Protein AF-A0A2I0D8H6-F1 (afdb_monomer)

Radius of gyration: 14.5 Å; Cα contacts (8 Å, |Δi|>4): 270; chains: 1; bounding box: 43×32×40 Å

pLDDT: mean 81.95, std 14.21, range [30.45, 95.19]

Solvent-accessible surface area (backbone atoms only — not comparable to full-atom values): 8344 Å² total; per-residue (Å²): 135,83,76,83,75,54,66,63,69,71,66,57,50,93,88,56,91,60,42,32,25,45,38,56,54,77,88,46,62,92,36,72,68,46,52,53,50,52,51,44,51,33,63,77,62,71,40,63,69,46,35,54,75,80,72,43,52,76,79,41,86,78,68,57,60,33,60,56,40,37,68,30,54,31,36,40,33,48,34,40,98,64,88,31,24,16,29,47,67,39,42,50,22,45,64,55,21,67,86,69,79,49,51,45,31,39,37,41,75,59,86,56,34,40,38,38,20,42,53,77,47,75,49,73,47,92,69,81,41,74,68,46,30,22,35,42,47,61,46,84,70,50,76,44,78,67,127

Mean predicted aligned error: 6.92 Å

Nearest PDB structures (foldseek):
  8rps-assembly1_C-2  TM=6.723E-01  e=6.544E-02  Homo sapiens
  7xoz-assembly1_A  TM=6.692E-01  e=2.206E-01  Arabidopsis thaliana
  3l9w-assembly1_A  TM=5.422E-01  e=5.399E-01  Escherichia coli K-12
  1ght-assembly1_A  TM=3.986E-01  e=3.236E+00  Escherichia coli

Secondary structure (DSSP, 8-state):
------HHHHH--TTS---EEEE--TTTTTSHHHHHHHHHHHHHH---EE-IIIIITT-SSS--HHHHHHHSSEEEEEPBTTTTEE-HHHHHHHHHHHTTT-EEEEEEEETTEEEEEEEEEEEEEEEEETTEEEEEEEEEEEEEE--

Structure (mmCIF, N/CA/C/O backbone):
data_AF-A0A2I0D8H6-F1
#
_entry.id   AF-A0A2I0D8H6-F1
#
loop_
_atom_site.group_PDB
_atom_site.id
_atom_site.type_symbol
_atom_site.label_atom_id
_atom_site.label_alt_id
_atom_site.label_comp_id
_atom_site.label_asym_id
_atom_site.label_entity_id
_atom_site.label_seq_id
_atom_site.pdbx_PDB_ins_code
_atom_site.Cartn_x
_atom_site.Cartn_y
_atom_site.Cartn_z
_atom_site.occupancy
_atom_site.B_iso_or_equiv
_atom_site.auth_seq_id
_atom_site.auth_comp_id
_atom_site.auth_asym_id
_atom_site.auth_atom_id
_atom_site.pdbx_PDB_model_num
ATOM 1 N N . MET A 1 1 ? -21.824 -17.482 -7.234 1.00 31.98 1 MET A N 1
ATOM 2 C CA . MET A 1 1 ? -22.082 -17.067 -5.840 1.00 31.98 1 MET A CA 1
ATOM 3 C C . MET A 1 1 ? -20.864 -16.279 -5.386 1.00 31.98 1 MET A C 1
ATOM 5 O O . MET A 1 1 ? -19.858 -16.895 -5.074 1.00 31.98 1 MET A O 1
ATOM 9 N N . CYS A 1 2 ? -20.899 -14.948 -5.467 1.00 30.45 2 CYS A N 1
ATOM 10 C CA . CYS A 1 2 ? -19.808 -14.113 -4.962 1.00 30.45 2 CYS A CA 1
ATOM 11 C C . CYS A 1 2 ? -20.023 -13.928 -3.463 1.00 30.45 2 CYS A C 1
ATOM 13 O O . CYS A 1 2 ? -21.011 -13.328 -3.045 1.00 30.45 2 CYS A O 1
ATOM 15 N N . THR A 1 3 ? -19.144 -14.508 -2.656 1.00 37.03 3 THR A N 1
ATOM 16 C CA . THR A 1 3 ? -19.075 -14.231 -1.225 1.00 37.03 3 THR A CA 1
ATOM 17 C C . THR A 1 3 ? -18.802 -12.744 -1.044 1.00 37.03 3 THR A C 1
ATOM 19 O O . THR A 1 3 ? -17.759 -12.260 -1.479 1.00 37.03 3 THR A O 1
ATOM 22 N N . ASN A 1 4 ? -19.740 -12.032 -0.415 1.00 38.03 4 ASN A N 1
ATOM 23 C CA . ASN A 1 4 ? -19.493 -10.725 0.184 1.00 38.03 4 ASN A CA 1
ATOM 24 C C . ASN A 1 4 ? -18.368 -10.897 1.208 1.00 38.03 4 ASN A C 1
ATOM 26 O O . ASN A 1 4 ? -18.601 -11.293 2.350 1.00 38.03 4 ASN A O 1
ATOM 30 N N . LEU A 1 5 ? -17.136 -10.685 0.760 1.00 50.62 5 LEU A N 1
ATOM 31 C CA . LEU A 1 5 ? -15.954 -10.678 1.600 1.00 50.62 5 LEU A CA 1
A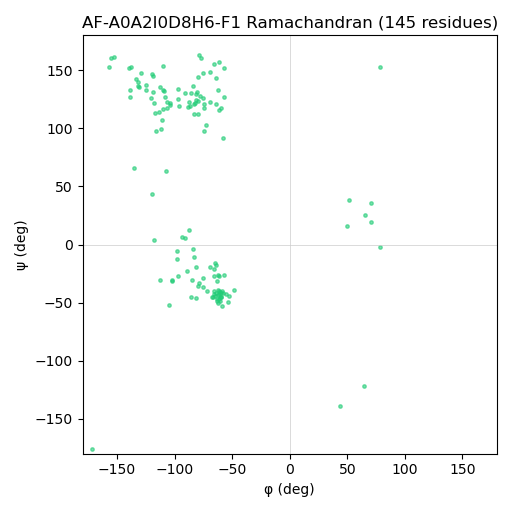TOM 32 C C . LEU A 1 5 ? -15.979 -9.373 2.384 1.00 50.62 5 LEU A C 1
ATOM 34 O O . LEU A 1 5 ? -15.650 -8.311 1.865 1.00 50.62 5 LEU A O 1
ATOM 38 N N . ASN A 1 6 ? -16.460 -9.452 3.622 1.00 64.38 6 ASN A N 1
ATOM 39 C CA . ASN A 1 6 ? -16.492 -8.308 4.511 1.00 64.38 6 ASN A CA 1
ATOM 40 C C . ASN A 1 6 ? -15.053 -8.003 4.967 1.00 64.38 6 ASN A C 1
ATOM 42 O O . ASN A 1 6 ? -14.509 -8.709 5.818 1.00 64.38 6 ASN A O 1
ATOM 46 N N . LEU A 1 7 ? -14.449 -6.971 4.373 1.00 66.62 7 LEU A N 1
ATOM 47 C CA . LEU A 1 7 ? -13.110 -6.462 4.692 1.00 66.62 7 LEU A CA 1
ATOM 48 C C . LEU A 1 7 ? -12.918 -6.259 6.204 1.00 66.62 7 LEU A C 1
ATOM 50 O O . LEU A 1 7 ? -11.886 -6.627 6.749 1.00 66.62 7 LEU A O 1
ATOM 54 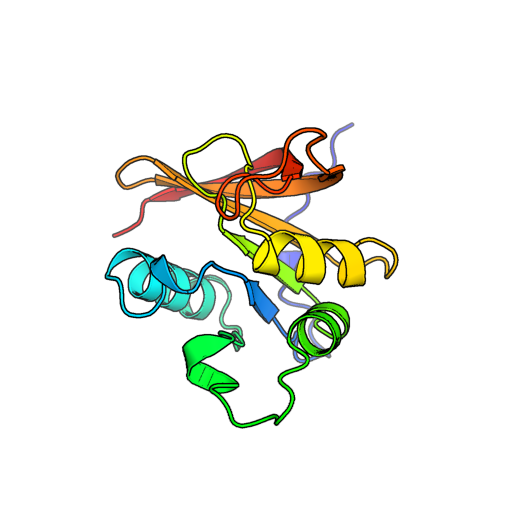N N . GLU A 1 8 ? -13.946 -5.777 6.903 1.00 63.62 8 GLU A N 1
ATOM 55 C CA . GLU A 1 8 ? -13.904 -5.571 8.353 1.00 63.62 8 GLU A CA 1
ATOM 56 C C . GLU A 1 8 ? -13.769 -6.908 9.093 1.00 63.62 8 GLU A C 1
ATOM 58 O O . GLU A 1 8 ? -12.925 -7.050 9.968 1.00 63.62 8 GLU A O 1
ATOM 63 N N . SER A 1 9 ? -14.520 -7.943 8.702 1.00 60.91 9 SER A N 1
ATOM 64 C CA . SER A 1 9 ? -14.412 -9.264 9.350 1.00 60.91 9 SER A CA 1
ATOM 65 C C . SER A 1 9 ? -13.029 -9.908 9.200 1.00 60.91 9 SER A C 1
ATOM 67 O O . SER A 1 9 ? -12.627 -10.695 10.053 1.00 60.91 9 SER A O 1
ATOM 69 N N . ARG A 1 10 ? -12.297 -9.555 8.137 1.00 64.94 10 ARG A N 1
ATOM 70 C CA . ARG A 1 10 ? -10.923 -10.007 7.890 1.00 64.94 10 ARG A CA 1
ATOM 71 C C . ARG A 1 10 ? -9.904 -9.216 8.702 1.00 64.94 10 ARG A C 1
ATOM 73 O O . ARG A 1 10 ? -8.943 -9.795 9.194 1.00 64.94 10 ARG A O 1
ATOM 80 N N . LEU A 1 11 ? -10.165 -7.922 8.893 1.00 63.38 11 LEU A N 1
ATOM 81 C CA . LEU A 1 11 ? -9.326 -7.011 9.669 1.00 63.38 11 LEU A CA 1
ATOM 82 C C . LEU A 1 11 ? -9.587 -7.058 11.194 1.00 63.38 11 LEU A C 1
ATOM 84 O O . LEU A 1 11 ? -8.794 -6.525 11.965 1.00 63.38 11 LEU A O 1
ATOM 88 N N . TYR A 1 12 ? -10.657 -7.717 11.653 1.00 57.88 12 TYR A N 1
ATOM 89 C CA . TYR A 1 12 ? -11.062 -7.773 13.069 1.00 57.88 12 TYR A CA 1
ATOM 90 C C . TYR A 1 12 ? -11.088 -9.192 13.666 1.00 57.88 12 TYR A C 1
ATOM 92 O O . TYR A 1 12 ? -12.011 -9.554 14.400 1.00 57.88 12 TYR A O 1
ATOM 100 N N . SER A 1 13 ? -10.076 -10.018 13.387 1.00 57.88 13 SER A N 1
ATOM 101 C CA . SER A 1 13 ? -9.916 -11.303 14.088 1.00 57.88 13 SER A CA 1
ATOM 102 C C . SER A 1 13 ? -9.653 -11.074 15.589 1.00 57.88 13 SER A C 1
ATOM 104 O O . SER A 1 13 ? -8.673 -10.429 15.948 1.00 57.88 13 SER A O 1
ATOM 106 N N . GLN A 1 14 ? -10.508 -11.615 16.471 1.00 55.88 14 GLN A N 1
ATOM 107 C CA . GLN A 1 14 ? -10.568 -11.254 17.904 1.00 55.88 14 GLN A CA 1
ATOM 108 C C . GLN A 1 14 ? -9.321 -11.599 18.740 1.00 55.88 14 GLN A C 1
ATOM 110 O O . GLN A 1 14 ? -9.154 -11.031 19.816 1.00 55.88 14 GLN A O 1
ATOM 115 N N . ASP A 1 15 ? -8.429 -12.459 18.242 1.00 63.66 15 ASP A N 1
ATOM 116 C CA . ASP A 1 15 ? -7.302 -12.990 19.025 1.00 63.66 15 ASP A CA 1
ATOM 117 C C . ASP A 1 15 ? -5.912 -12.618 18.480 1.00 63.66 15 ASP A C 1
ATOM 119 O O . ASP A 1 15 ? -4.896 -13.084 19.000 1.00 63.66 15 ASP A O 1
ATOM 123 N N . LYS A 1 16 ? -5.827 -11.795 17.425 1.00 67.81 16 LYS A N 1
ATOM 124 C CA . LYS A 1 16 ? -4.543 -11.440 16.802 1.00 67.81 16 LYS A CA 1
ATOM 125 C C . LYS A 1 16 ? -4.493 -9.962 16.428 1.00 67.81 16 LYS A C 1
ATOM 127 O O . LYS A 1 16 ? -5.340 -9.488 15.680 1.00 67.81 16 LYS A O 1
ATOM 132 N N . THR A 1 17 ? -3.450 -9.265 16.879 1.00 72.88 17 THR A N 1
ATOM 133 C CA . THR A 1 17 ? -3.080 -7.959 16.321 1.00 72.88 17 THR A CA 1
ATOM 134 C C . THR A 1 17 ? -2.732 -8.140 14.850 1.00 72.88 17 THR A C 1
ATOM 136 O O . THR A 1 17 ? -1.773 -8.842 14.527 1.00 72.88 17 THR A O 1
ATOM 139 N N . ILE A 1 18 ? -3.520 -7.534 13.968 1.00 81.31 18 ILE A N 1
ATOM 140 C CA . ILE A 1 18 ? -3.276 -7.566 12.529 1.00 81.31 18 ILE A CA 1
ATOM 141 C C . ILE A 1 18 ? -2.268 -6.482 12.189 1.00 81.31 18 ILE A C 1
ATOM 143 O O . ILE A 1 18 ? -2.506 -5.302 12.445 1.00 81.31 18 ILE A O 1
ATOM 147 N N . VAL A 1 19 ? -1.141 -6.895 11.614 1.00 86.81 19 VAL A N 1
ATOM 148 C CA . VAL A 1 19 ? -0.119 -5.965 11.134 1.00 86.81 19 VAL A CA 1
ATOM 149 C C . VAL A 1 19 ? -0.450 -5.578 9.705 1.00 86.81 19 VAL A C 1
ATOM 151 O O . VAL A 1 19 ? -0.474 -6.432 8.814 1.00 86.81 19 VAL A O 1
ATOM 154 N N . VAL A 1 20 ? -0.686 -4.289 9.484 1.00 91.50 20 VAL A N 1
ATOM 155 C CA . VAL A 1 20 ? -0.992 -3.751 8.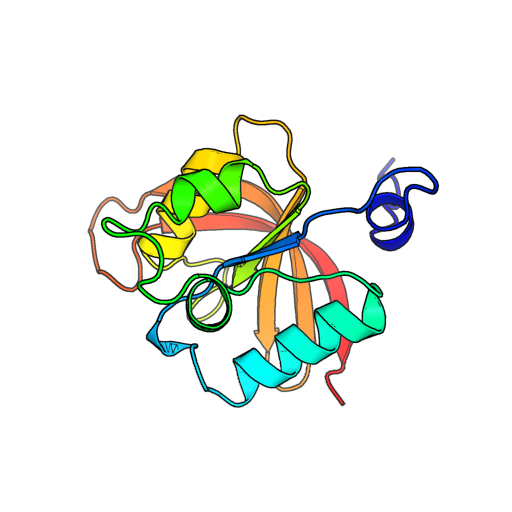162 1.00 91.50 20 VAL A CA 1
ATOM 156 C C . VAL A 1 20 ? 0.177 -2.930 7.654 1.00 91.50 20 VAL A C 1
ATOM 158 O O . VAL A 1 20 ? 0.706 -2.078 8.363 1.00 91.50 20 VAL A O 1
ATOM 161 N N . TYR A 1 21 ? 0.569 -3.179 6.412 1.00 93.50 21 TYR A N 1
ATOM 162 C CA . TYR A 1 21 ? 1.599 -2.423 5.718 1.00 93.50 21 TYR A CA 1
ATOM 163 C C . TYR A 1 21 ? 0.967 -1.586 4.612 1.00 93.50 21 TYR A C 1
ATOM 165 O O . TYR A 1 21 ? 0.159 -2.097 3.833 1.00 93.50 21 TYR A O 1
ATOM 173 N N . PHE A 1 22 ? 1.334 -0.310 4.537 1.00 94.44 22 PHE A N 1
ATOM 174 C CA . PHE A 1 22 ? 0.887 0.594 3.486 1.00 94.44 22 PHE A CA 1
ATOM 175 C C . PHE A 1 22 ? 2.058 0.963 2.577 1.00 94.44 22 PHE A C 1
ATOM 177 O O . PHE A 1 22 ? 2.872 1.823 2.896 1.00 94.44 22 PHE A O 1
ATOM 184 N N . SER A 1 23 ? 2.133 0.288 1.438 1.00 93.81 23 SER A N 1
ATOM 185 C CA . SER A 1 23 ? 3.121 0.521 0.395 1.00 93.81 23 SER A CA 1
ATOM 186 C C . SER A 1 23 ? 2.715 1.694 -0.490 1.00 93.81 23 SER A C 1
ATOM 188 O O . SER A 1 23 ? 1.600 1.736 -1.010 1.00 93.81 23 SER A O 1
ATOM 190 N N . HIS A 1 24 ? 3.633 2.632 -0.700 1.00 91.94 24 HIS A N 1
ATOM 191 C CA . HIS A 1 24 ? 3.465 3.748 -1.626 1.00 91.94 24 HIS A CA 1
ATOM 192 C C . HIS A 1 24 ? 4.826 4.268 -2.092 1.00 91.94 24 HIS A C 1
ATOM 194 O O . HIS A 1 24 ? 5.855 4.058 -1.441 1.00 91.94 24 HIS A O 1
ATOM 200 N N . SER A 1 25 ? 4.848 4.986 -3.215 1.00 87.25 25 SER A N 1
ATOM 201 C CA . SER A 1 25 ? 6.079 5.600 -3.702 1.00 87.25 25 SER A CA 1
ATOM 202 C C . SER A 1 25 ? 6.596 6.689 -2.754 1.00 87.25 25 SER A C 1
ATOM 204 O O . SER A 1 25 ? 5.850 7.335 -2.009 1.00 87.25 25 SER A O 1
ATOM 206 N N . LYS A 1 26 ? 7.908 6.946 -2.818 1.00 84.00 26 LYS A N 1
ATOM 207 C CA . LYS A 1 26 ? 8.550 8.041 -2.073 1.00 84.00 26 LYS A CA 1
ATOM 208 C C . LYS A 1 26 ? 8.015 9.420 -2.478 1.00 84.00 26 LYS A C 1
ATOM 210 O O . LYS A 1 26 ? 8.039 10.333 -1.665 1.00 84.00 26 LYS A O 1
ATOM 215 N N . SER A 1 27 ? 7.519 9.577 -3.704 1.00 82.88 27 SER A N 1
ATOM 216 C CA . SER A 1 27 ? 6.842 10.801 -4.154 1.00 82.88 27 SER A CA 1
ATOM 217 C C . SER A 1 27 ? 5.528 11.064 -3.421 1.00 82.88 27 SER A C 1
ATOM 219 O O . SER A 1 27 ? 5.146 12.221 -3.275 1.00 82.88 27 SER A O 1
ATOM 221 N N . THR A 1 28 ? 4.865 10.016 -2.933 1.00 83.69 28 THR A N 1
ATOM 222 C CA . THR A 1 28 ? 3.626 10.124 -2.152 1.00 83.69 28 THR A CA 1
ATOM 223 C C . THR A 1 28 ? 3.904 10.456 -0.682 1.00 83.69 28 THR A C 1
ATOM 225 O O . THR A 1 28 ? 3.035 11.003 -0.008 1.00 83.69 28 THR A O 1
ATOM 228 N N . TYR A 1 29 ? 5.121 10.220 -0.183 1.00 86.12 29 TYR A N 1
ATOM 229 C CA . TYR A 1 29 ? 5.494 10.521 1.202 1.00 86.12 29 TYR A CA 1
ATOM 230 C C . TYR A 1 29 ? 5.404 12.019 1.538 1.00 86.12 29 TYR A C 1
ATOM 232 O O . TYR A 1 29 ? 5.908 12.878 0.813 1.00 86.12 29 TYR A O 1
ATOM 240 N N . GLY A 1 30 ? 4.788 12.333 2.676 1.00 84.44 30 GLY A N 1
ATOM 241 C CA . GLY A 1 30 ? 4.584 13.679 3.203 1.00 84.44 30 GLY A CA 1
ATOM 242 C C . GLY A 1 30 ? 3.436 14.452 2.548 1.00 84.44 30 GLY A C 1
ATOM 243 O O . GLY A 1 30 ? 3.158 15.582 2.966 1.00 84.44 30 GLY A O 1
ATOM 244 N N . THR A 1 31 ? 2.769 13.875 1.545 1.00 89.06 31 THR A N 1
ATOM 245 C CA . THR A 1 31 ? 1.674 14.529 0.815 1.00 89.06 31 THR A CA 1
ATOM 246 C C . THR A 1 31 ? 0.371 14.533 1.618 1.00 89.06 31 THR A C 1
ATOM 248 O O . THR A 1 31 ? 0.189 13.759 2.558 1.00 89.06 31 THR A O 1
ATOM 251 N N . GLU A 1 32 ? -0.566 15.415 1.258 1.00 87.12 32 GLU A N 1
ATOM 252 C CA . GLU A 1 32 ? -1.901 15.431 1.877 1.00 87.12 32 GLU A CA 1
ATOM 253 C C . GLU A 1 32 ? -2.647 14.115 1.637 1.00 87.12 32 GLU A C 1
ATOM 255 O O . GLU A 1 32 ? -3.247 13.58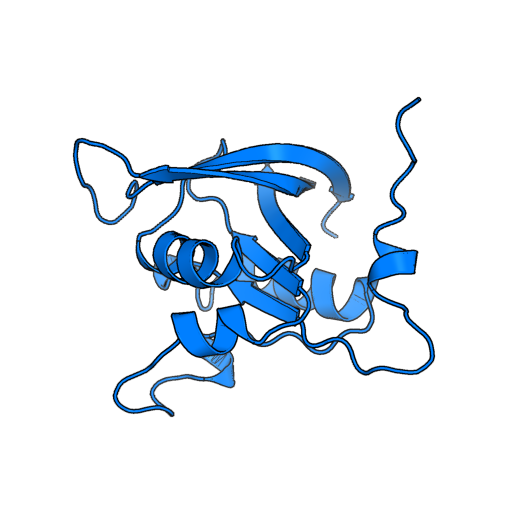4 2.564 1.00 87.12 32 GLU A O 1
ATOM 260 N N . ASN A 1 33 ? -2.527 13.545 0.436 1.00 85.12 33 ASN A N 1
ATOM 261 C CA . ASN A 1 33 ? -3.150 12.272 0.079 1.00 85.12 33 ASN A CA 1
ATOM 262 C C . ASN A 1 33 ? -2.652 11.103 0.937 1.00 85.12 33 ASN A C 1
ATOM 264 O O . ASN A 1 33 ? -3.458 10.287 1.380 1.00 85.12 33 ASN A O 1
ATOM 268 N N . GLU A 1 34 ? -1.344 11.025 1.199 1.00 89.25 34 GLU A N 1
ATOM 269 C CA . GLU A 1 34 ? -0.782 10.001 2.085 1.00 89.25 34 GLU A CA 1
ATOM 270 C C . GLU A 1 34 ? -1.367 10.109 3.492 1.00 89.25 34 GLU A C 1
ATOM 272 O O . GLU A 1 34 ? -1.830 9.111 4.039 1.00 89.25 34 GLU A O 1
ATOM 277 N N . LYS A 1 35 ? -1.391 11.320 4.062 1.00 89.06 35 LYS A N 1
ATOM 278 C CA . LYS A 1 35 ? -1.954 11.558 5.399 1.00 89.06 35 LYS A CA 1
ATOM 279 C C . LYS A 1 35 ? -3.421 11.162 5.454 1.00 89.06 35 LYS A C 1
ATOM 281 O O . LYS A 1 35 ? -3.822 10.458 6.371 1.00 89.06 35 LYS A O 1
ATOM 286 N N . LEU A 1 36 ? -4.194 11.557 4.445 1.00 89.38 36 LEU A N 1
ATOM 287 C CA . LEU A 1 36 ? -5.621 11.272 4.365 1.00 89.38 36 LEU A CA 1
ATOM 288 C C . LEU A 1 36 ? -5.889 9.760 4.296 1.00 89.38 36 LEU A C 1
ATOM 290 O O . LEU A 1 36 ? -6.744 9.254 5.019 1.00 89.38 36 LEU A O 1
ATOM 294 N N . ILE A 1 37 ? -5.117 9.015 3.498 1.00 89.31 37 ILE A N 1
ATOM 295 C CA . ILE A 1 37 ? -5.219 7.551 3.464 1.00 89.31 37 ILE A CA 1
ATOM 296 C C . ILE A 1 37 ? -4.753 6.919 4.769 1.00 89.31 37 ILE A C 1
ATOM 298 O O . ILE A 1 37 ? -5.433 6.030 5.274 1.00 89.31 37 ILE A O 1
ATOM 302 N N . LEU A 1 38 ? -3.621 7.342 5.329 1.00 89.31 38 LEU A N 1
ATOM 303 C CA . LEU A 1 38 ? -3.123 6.793 6.589 1.00 89.31 38 LEU A CA 1
ATOM 304 C C . LEU A 1 38 ? -4.129 6.993 7.721 1.00 89.31 38 LEU A C 1
ATOM 306 O O . LEU A 1 38 ? -4.413 6.047 8.457 1.00 89.31 38 LEU A O 1
ATOM 310 N N . ASP A 1 39 ? -4.699 8.190 7.831 1.00 89.06 39 ASP A N 1
ATOM 311 C CA . ASP A 1 39 ? -5.736 8.504 8.808 1.00 89.06 39 ASP A CA 1
ATOM 312 C C . ASP A 1 39 ? -7.002 7.690 8.543 1.00 89.06 39 ASP A C 1
ATOM 314 O O . ASP A 1 39 ? -7.584 7.148 9.482 1.00 89.06 39 ASP A O 1
ATOM 318 N N . PHE A 1 40 ? -7.410 7.538 7.280 1.00 88.88 40 PHE A N 1
ATOM 319 C CA . PHE A 1 40 ? -8.531 6.676 6.913 1.00 88.88 40 PHE A CA 1
ATOM 320 C C . PHE A 1 40 ? -8.289 5.224 7.350 1.00 88.88 40 PHE A C 1
ATOM 322 O O . PHE A 1 40 ? -9.113 4.664 8.068 1.00 88.88 40 PHE A O 1
ATOM 329 N N . LEU A 1 41 ? -7.151 4.622 6.987 1.00 87.31 41 LEU A N 1
ATOM 330 C CA . LEU A 1 41 ? -6.830 3.231 7.322 1.00 87.31 41 LEU A CA 1
ATOM 331 C C . LEU A 1 41 ? -6.790 3.017 8.841 1.00 87.31 41 LEU A C 1
ATOM 333 O O . LEU A 1 41 ? -7.379 2.060 9.345 1.00 87.31 41 LEU A O 1
ATOM 337 N N . LYS A 1 42 ? -6.143 3.927 9.579 1.00 86.44 42 LYS A N 1
ATOM 338 C CA . LYS A 1 42 ? -6.041 3.860 11.043 1.00 86.44 42 LYS A CA 1
ATOM 339 C C . LYS A 1 42 ? -7.399 4.023 11.724 1.00 86.44 42 LYS A C 1
ATOM 341 O O . LYS A 1 42 ? -7.689 3.289 12.664 1.00 86.44 42 LYS A O 1
ATOM 346 N N . ASN A 1 43 ? -8.239 4.949 11.265 1.00 83.19 43 ASN A N 1
ATOM 347 C CA . ASN A 1 43 ? -9.514 5.254 11.919 1.00 83.19 43 ASN A CA 1
ATOM 348 C C . ASN A 1 43 ? -10.630 4.275 11.542 1.00 83.19 43 ASN A C 1
ATOM 350 O O . ASN A 1 43 ? -11.335 3.794 12.430 1.00 83.19 43 ASN A O 1
ATOM 354 N N . GLU A 1 44 ? -10.781 3.973 10.251 1.00 80.75 44 GLU A N 1
ATOM 355 C CA . GLU A 1 44 ? -11.845 3.100 9.743 1.00 80.75 44 GLU A CA 1
ATOM 356 C C . GLU A 1 44 ? -11.639 1.669 10.233 1.00 80.75 44 GLU A C 1
ATOM 358 O O . GLU A 1 44 ? -12.568 1.041 10.736 1.00 80.75 44 GLU A O 1
ATOM 363 N N . PHE A 1 45 ? -10.402 1.171 10.152 1.00 73.00 45 PHE A N 1
ATOM 364 C CA . PHE A 1 45 ? -10.097 -0.207 10.519 1.00 73.00 45 PHE A CA 1
ATOM 365 C C . PHE A 1 45 ? -9.543 -0.348 11.941 1.00 73.00 45 PHE A C 1
ATOM 367 O O . PHE A 1 45 ? -9.443 -1.465 12.434 1.00 73.00 45 PHE A O 1
ATOM 374 N N . LYS A 1 46 ? -9.277 0.746 12.670 1.00 71.69 46 LYS A N 1
ATOM 375 C CA . LYS A 1 46 ? -8.727 0.720 14.048 1.00 71.69 46 LYS A CA 1
ATOM 376 C C . LYS A 1 46 ? -7.467 -0.148 14.168 1.00 71.69 46 LYS A C 1
ATOM 378 O O . LYS A 1 46 ? -7.283 -0.860 15.153 1.00 71.69 46 LYS A O 1
ATOM 383 N N . ILE A 1 47 ? -6.632 -0.095 13.138 1.00 76.19 47 ILE A N 1
ATOM 384 C CA . ILE A 1 47 ? -5.409 -0.885 12.978 1.00 76.19 47 ILE A CA 1
ATOM 385 C C . ILE A 1 47 ? -4.179 0.005 13.115 1.00 76.19 47 ILE A C 1
ATOM 387 O O . ILE A 1 47 ? -4.206 1.197 12.799 1.00 76.19 47 ILE A O 1
ATOM 391 N N . GLU A 1 48 ? -3.076 -0.602 13.536 1.00 81.44 48 GLU A N 1
ATOM 392 C CA . GLU A 1 48 ? -1.761 -0.000 13.372 1.00 81.44 48 GLU A CA 1
ATOM 393 C C . GLU A 1 48 ? -1.284 -0.244 11.936 1.00 81.44 48 GLU A C 1
ATOM 395 O O . GLU A 1 48 ? -1.372 -1.358 11.415 1.00 81.44 48 GLU A O 1
ATOM 400 N N . VAL A 1 49 ? -0.818 0.820 11.284 1.00 86.44 49 VAL A N 1
ATOM 401 C CA . VAL A 1 49 ? -0.364 0.786 9.893 1.00 86.44 49 VAL A CA 1
ATOM 402 C C . VAL A 1 49 ? 1.104 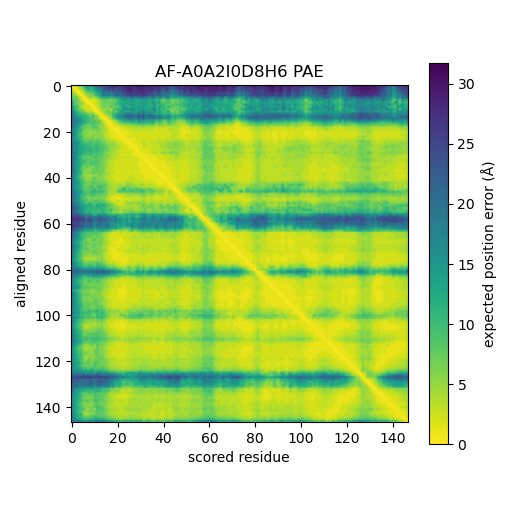1.162 9.868 1.00 86.44 49 VAL A C 1
ATOM 404 O O . VAL A 1 49 ? 1.446 2.262 10.298 1.00 86.44 49 VAL A O 1
ATOM 407 N N . ILE A 1 50 ? 1.932 0.265 9.338 1.00 87.38 50 ILE A N 1
ATOM 408 C CA . ILE A 1 50 ? 3.336 0.519 9.027 1.00 87.38 50 ILE A CA 1
ATOM 409 C C . ILE A 1 50 ? 3.389 1.273 7.695 1.00 87.38 50 ILE A C 1
ATOM 411 O O . ILE A 1 50 ? 3.073 0.716 6.642 1.00 87.38 50 ILE A O 1
ATOM 415 N N . CYS A 1 51 ? 3.804 2.533 7.745 1.00 85.56 51 CYS A N 1
ATOM 416 C CA . CYS A 1 51 ? 4.189 3.346 6.601 1.00 85.56 51 CYS A CA 1
ATOM 417 C C . CYS A 1 51 ? 5.721 3.287 6.437 1.00 85.56 51 CYS A C 1
ATOM 419 O O . CYS A 1 51 ? 6.445 3.723 7.337 1.00 85.56 51 CYS A O 1
ATOM 421 N N . PRO A 1 52 ? 6.254 2.788 5.306 1.00 80.12 52 PRO A N 1
ATOM 422 C CA . PRO A 1 52 ? 7.688 2.585 5.122 1.00 80.12 52 PRO A CA 1
ATOM 423 C C . PRO A 1 52 ? 8.519 3.837 5.399 1.00 80.12 52 PRO A C 1
ATOM 425 O O . PRO A 1 52 ? 9.484 3.795 6.158 1.00 80.12 52 PRO A O 1
ATOM 428 N N . ASN A 1 53 ? 8.136 4.970 4.813 1.00 78.06 53 ASN A N 1
ATOM 429 C CA . ASN A 1 53 ? 8.929 6.192 4.912 1.00 78.06 53 ASN A CA 1
ATOM 430 C C . ASN A 1 53 ? 8.807 6.868 6.291 1.00 78.06 53 ASN A C 1
ATOM 432 O O . ASN A 1 53 ? 9.757 7.517 6.723 1.00 78.06 53 ASN A O 1
ATOM 436 N N . ASN A 1 54 ? 7.675 6.695 6.983 1.00 76.69 54 ASN A N 1
ATOM 437 C CA . ASN A 1 54 ? 7.432 7.286 8.301 1.00 76.69 54 ASN A CA 1
ATOM 438 C C . ASN A 1 54 ? 7.987 6.430 9.451 1.00 76.69 54 ASN A C 1
ATOM 440 O O . ASN A 1 54 ? 8.625 6.955 10.360 1.00 76.69 54 ASN A O 1
ATOM 444 N N . ASP A 1 55 ? 7.746 5.119 9.409 1.00 75.50 55 ASP A N 1
ATOM 445 C CA . ASP A 1 55 ? 7.963 4.218 10.548 1.00 75.50 55 ASP A CA 1
ATOM 446 C C . ASP A 1 55 ? 9.252 3.405 10.419 1.00 75.50 55 ASP A C 1
ATOM 448 O O . ASP A 1 55 ? 9.882 3.071 11.421 1.00 75.50 55 ASP A O 1
ATOM 452 N N . LEU A 1 56 ? 9.668 3.095 9.187 1.00 76.38 56 LEU A N 1
ATOM 453 C CA . LEU A 1 56 ? 10.926 2.394 8.937 1.00 76.38 56 LEU A CA 1
ATOM 454 C C . LEU A 1 56 ? 12.053 3.367 8.590 1.00 76.38 56 LEU A C 1
ATOM 456 O O . LEU A 1 56 ? 13.203 3.045 8.862 1.00 76.38 56 LEU A O 1
ATOM 460 N N . GLY A 1 57 ? 11.757 4.545 8.026 1.00 66.56 57 GLY A N 1
ATOM 461 C CA . GLY A 1 57 ? 12.760 5.547 7.641 1.00 66.56 57 GLY A CA 1
ATOM 462 C C . GLY A 1 57 ? 13.977 4.930 6.928 1.00 66.56 57 GLY A C 1
ATOM 463 O O . GLY A 1 57 ? 13.840 3.980 6.154 1.00 66.56 57 GLY A O 1
ATOM 464 N N . ASP A 1 58 ? 15.176 5.422 7.262 1.00 56.12 58 ASP A N 1
ATOM 465 C CA . ASP A 1 58 ? 16.463 4.748 6.996 1.00 56.12 58 ASP A CA 1
ATOM 466 C C . ASP A 1 58 ? 16.867 3.775 8.142 1.00 56.12 58 ASP A C 1
ATOM 468 O O . ASP A 1 58 ? 18.017 3.342 8.218 1.00 56.12 58 ASP A O 1
ATOM 472 N N . LEU A 1 59 ? 15.964 3.448 9.086 1.00 47.16 59 LEU A N 1
ATOM 473 C CA . LEU A 1 59 ? 16.270 2.715 10.336 1.00 47.16 59 LEU A CA 1
ATOM 474 C C . LEU A 1 59 ? 16.760 1.282 10.110 1.00 47.16 59 LEU A C 1
ATOM 476 O O . LEU A 1 59 ? 17.378 0.696 10.998 1.00 47.16 59 LEU A O 1
ATOM 480 N N . MET A 1 60 ? 16.524 0.719 8.929 1.00 53.28 60 MET A N 1
ATOM 481 C CA . MET A 1 60 ? 17.232 -0.468 8.475 1.00 53.28 60 MET A CA 1
ATOM 482 C C . MET A 1 60 ? 18.215 -0.041 7.400 1.00 53.28 60 MET A C 1
ATOM 484 O O . MET A 1 60 ? 17.799 0.445 6.356 1.00 53.28 60 MET A O 1
ATOM 488 N N . TYR A 1 61 ? 19.512 -0.232 7.641 1.00 52.03 61 TYR A N 1
ATOM 489 C CA . TYR A 1 61 ? 20.519 -0.112 6.594 1.00 52.03 61 TYR A CA 1
ATOM 490 C C . TYR A 1 61 ? 21.152 -1.487 6.328 1.00 52.03 61 TYR A C 1
ATOM 492 O O . TYR A 1 61 ? 21.837 -2.013 7.210 1.00 52.03 61 TYR A O 1
ATOM 500 N N . PRO A 1 62 ? 20.948 -2.074 5.134 1.00 58.97 62 PRO A N 1
ATOM 501 C CA . PRO A 1 62 ? 20.105 -1.572 4.045 1.00 58.97 62 PRO A CA 1
ATOM 502 C C . PRO A 1 62 ? 18.602 -1.769 4.335 1.00 58.97 62 PRO A C 1
ATOM 504 O O . PRO A 1 62 ? 18.231 -2.765 4.966 1.00 58.97 62 PRO A O 1
ATOM 507 N N . PRO A 1 63 ? 17.723 -0.864 3.869 1.00 65.62 63 PRO A N 1
ATOM 508 C CA . PRO A 1 63 ? 16.297 -0.999 4.114 1.00 65.62 63 PRO A CA 1
ATOM 509 C C . PRO A 1 63 ? 15.751 -2.178 3.316 1.00 65.62 63 PRO A C 1
ATOM 511 O O . PRO A 1 63 ? 15.885 -2.234 2.094 1.00 65.62 63 PRO A O 1
ATOM 514 N N . ASN A 1 64 ? 15.144 -3.137 4.014 1.00 82.69 64 ASN A N 1
ATOM 515 C CA . ASN A 1 64 ? 14.521 -4.305 3.398 1.00 82.69 64 ASN A CA 1
ATOM 516 C C . ASN A 1 64 ? 12.993 -4.202 3.478 1.00 82.69 64 ASN A C 1
ATOM 518 O O . ASN A 1 64 ? 12.333 -4.989 4.158 1.00 82.69 64 ASN A O 1
ATOM 522 N N . TYR A 1 65 ? 12.444 -3.184 2.813 1.00 88.25 65 TYR A N 1
ATOM 523 C CA . TYR A 1 65 ? 11.008 -2.897 2.813 1.00 88.25 65 TYR A CA 1
ATOM 524 C C . TYR A 1 65 ? 10.183 -4.085 2.307 1.00 88.25 65 TYR A C 1
ATOM 526 O O . TYR A 1 65 ? 9.212 -4.463 2.956 1.00 88.25 65 TYR A O 1
ATOM 534 N N . ALA A 1 66 ? 10.641 -4.757 1.243 1.00 90.00 66 ALA A N 1
ATOM 535 C CA . ALA A 1 66 ? 9.993 -5.950 0.700 1.00 90.00 66 ALA A CA 1
ATOM 536 C C . ALA A 1 66 ? 9.888 -7.090 1.723 1.00 90.00 66 ALA A C 1
ATOM 538 O O . ALA A 1 66 ? 8.849 -7.742 1.816 1.00 90.00 66 ALA A O 1
ATOM 539 N N . HIS A 1 67 ? 10.924 -7.310 2.542 1.00 89.81 67 HIS A N 1
ATOM 540 C CA . HIS A 1 67 ? 10.840 -8.295 3.616 1.00 89.81 67 HIS A CA 1
ATOM 541 C C . HIS A 1 67 ? 9.778 -7.912 4.649 1.00 89.81 67 HIS A C 1
ATOM 543 O O . HIS A 1 67 ? 8.924 -8.741 4.949 1.00 89.81 67 HIS A O 1
ATOM 549 N N . VAL A 1 68 ? 9.772 -6.669 5.141 1.00 89.62 68 VAL A N 1
ATOM 550 C CA . VAL A 1 68 ? 8.782 -6.226 6.141 1.00 89.62 68 VAL A CA 1
ATOM 551 C C . VAL A 1 68 ? 7.360 -6.311 5.591 1.00 89.62 68 VAL A C 1
ATOM 553 O O . VAL A 1 68 ? 6.492 -6.883 6.248 1.00 89.62 68 VAL A O 1
ATOM 556 N N . ALA A 1 69 ? 7.136 -5.818 4.370 1.00 91.50 69 ALA A N 1
ATOM 557 C CA . ALA A 1 69 ? 5.851 -5.914 3.684 1.00 91.50 69 ALA A CA 1
ATOM 558 C C . ALA A 1 69 ? 5.377 -7.373 3.593 1.00 91.50 69 ALA A C 1
ATOM 560 O O . ALA A 1 69 ? 4.230 -7.678 3.905 1.00 91.50 69 ALA A O 1
ATOM 561 N N . SER A 1 70 ? 6.289 -8.294 3.271 1.00 91.56 70 SER A N 1
ATOM 562 C CA . SER A 1 70 ? 5.972 -9.718 3.139 1.00 91.56 70 SER A CA 1
ATOM 563 C C . SER A 1 70 ? 5.628 -10.426 4.456 1.00 91.56 70 SER A C 1
ATOM 565 O O . SER A 1 70 ? 5.032 -11.507 4.432 1.00 91.56 70 SER A O 1
ATOM 567 N N . GLU A 1 71 ? 6.009 -9.860 5.602 1.00 90.12 71 GLU A N 1
ATOM 568 C CA . GLU A 1 71 ? 5.675 -10.405 6.922 1.00 90.12 71 GLU A CA 1
ATOM 569 C C . GLU A 1 71 ? 4.345 -9.863 7.461 1.00 90.12 71 GLU A C 1
ATOM 571 O O . GLU A 1 71 ? 3.690 -10.556 8.245 1.00 90.12 71 GLU A O 1
ATOM 576 N N . ALA A 1 72 ? 3.893 -8.696 6.987 1.00 90.00 72 ALA A N 1
ATOM 577 C CA . ALA A 1 72 ? 2.599 -8.123 7.349 1.00 90.00 72 ALA A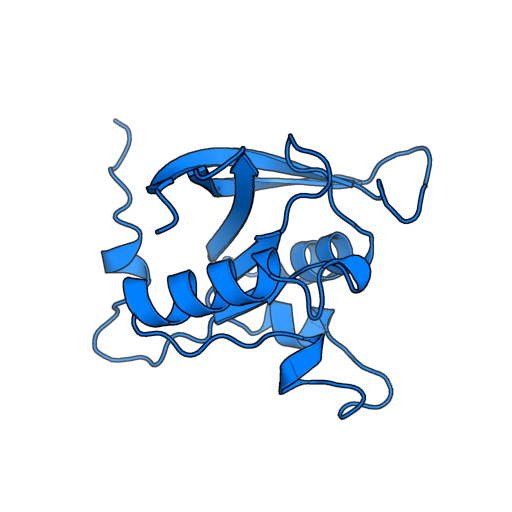 CA 1
ATOM 578 C C . ALA A 1 72 ? 1.437 -9.080 7.031 1.00 90.00 72 ALA A C 1
ATOM 580 O O . ALA A 1 72 ? 1.522 -9.940 6.150 1.00 90.00 72 ALA A O 1
ATOM 581 N N . ASP A 1 73 ? 0.346 -8.976 7.783 1.00 88.62 73 ASP A N 1
ATOM 582 C CA . ASP A 1 73 ? -0.862 -9.776 7.557 1.00 88.62 73 ASP A CA 1
ATOM 583 C C . ASP A 1 73 ? -1.649 -9.256 6.350 1.00 88.62 73 ASP A C 1
ATOM 585 O O . ASP A 1 73 ? -2.187 -10.045 5.567 1.00 88.62 73 ASP A O 1
ATOM 589 N N . VAL A 1 74 ? -1.663 -7.929 6.192 1.00 91.69 74 VAL A N 1
ATOM 590 C CA . VAL A 1 74 ? -2.332 -7.221 5.102 1.00 91.69 74 VAL A CA 1
ATOM 591 C C . VAL A 1 74 ? -1.382 -6.211 4.477 1.00 91.69 74 VAL A C 1
ATOM 593 O O . VAL A 1 74 ? -0.720 -5.451 5.184 1.00 91.69 74 VAL A O 1
ATOM 596 N N . LEU A 1 75 ? -1.361 -6.178 3.148 1.00 94.69 75 LEU A N 1
ATOM 597 C CA . LEU A 1 75 ? -0.621 -5.201 2.364 1.00 94.69 75 LEU A CA 1
ATOM 598 C C . LEU A 1 75 ? -1.602 -4.359 1.545 1.00 94.69 75 LEU A C 1
ATOM 600 O O . LEU A 1 75 ? -2.246 -4.859 0.620 1.00 94.69 75 LEU A O 1
ATOM 604 N N . PHE A 1 76 ? -1.691 -3.074 1.875 1.00 95.12 76 PHE A N 1
ATOM 605 C CA . PHE A 1 76 ? -2.283 -2.066 1.004 1.00 95.12 76 PHE A CA 1
ATOM 606 C C . PHE A 1 76 ? -1.188 -1.464 0.133 1.00 95.12 76 PHE A C 1
ATOM 608 O O . PHE A 1 76 ? -0.159 -1.040 0.651 1.00 95.12 76 PHE A O 1
ATOM 615 N N . VAL A 1 77 ? -1.409 -1.402 -1.173 1.00 94.56 77 VAL A N 1
ATOM 616 C CA . VAL A 1 77 ? -0.477 -0.815 -2.137 1.00 94.56 77 VAL A CA 1
ATOM 617 C C . VAL A 1 77 ? -1.150 0.352 -2.838 1.00 94.56 77 VAL A C 1
ATOM 619 O O . VAL A 1 77 ? -2.274 0.225 -3.316 1.00 94.56 77 VAL A O 1
ATOM 622 N N . TRP A 1 78 ? -0.469 1.489 -2.900 1.00 92.81 78 TRP A N 1
ATOM 623 C CA . TRP A 1 78 ? -0.919 2.658 -3.641 1.00 92.81 78 TRP A CA 1
ATOM 624 C C . TRP A 1 78 ? -0.728 2.460 -5.150 1.00 92.81 78 TRP A C 1
ATOM 626 O O . TRP A 1 78 ? 0.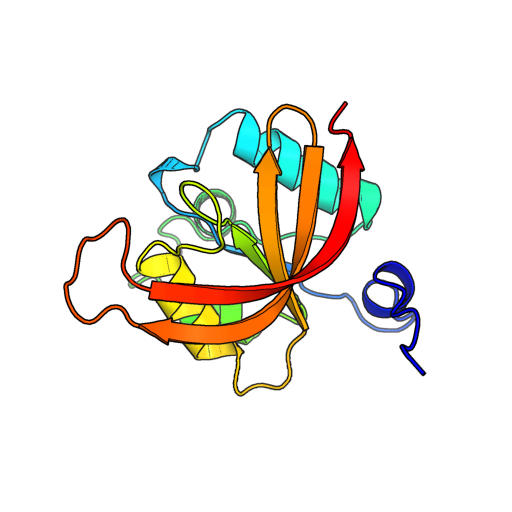379 2.166 -5.603 1.00 92.81 78 TRP A O 1
ATOM 636 N N . GLY A 1 79 ? -1.802 2.642 -5.920 1.00 88.56 79 GLY A N 1
ATOM 637 C CA . GLY A 1 79 ? -1.765 2.678 -7.380 1.00 88.56 79 GLY A CA 1
ATOM 638 C C . GLY A 1 79 ? -1.334 4.048 -7.895 1.00 88.56 79 GLY A C 1
ATOM 639 O O . GLY A 1 79 ? -1.944 5.068 -7.573 1.00 88.56 79 GLY A O 1
ATOM 640 N N . GLU A 1 80 ? -0.288 4.078 -8.711 1.00 80.38 80 GLU A N 1
ATOM 641 C CA . GLU A 1 80 ? 0.173 5.287 -9.391 1.00 80.38 80 GLU A CA 1
ATOM 642 C C . GLU A 1 80 ? -0.701 5.568 -10.628 1.00 80.38 80 GLU A C 1
ATOM 644 O O . GLU A 1 80 ? -1.160 4.641 -11.284 1.00 80.38 80 GLU A O 1
ATOM 649 N N . TYR A 1 81 ? -0.963 6.847 -10.930 1.00 67.06 81 TYR A N 1
ATOM 650 C CA . TYR A 1 81 ? -1.568 7.359 -12.182 1.00 67.06 81 TYR A CA 1
ATOM 651 C C . TYR A 1 81 ? -2.870 6.705 -12.714 1.00 67.06 81 TYR A C 1
ATOM 653 O O . TYR A 1 81 ? -3.297 7.034 -13.826 1.00 67.06 81 TYR A O 1
ATOM 661 N N . ASN A 1 82 ? -3.567 5.935 -11.869 1.00 64.31 82 ASN A N 1
ATOM 662 C CA . ASN A 1 82 ? -4.790 5.157 -12.120 1.00 64.31 82 ASN A CA 1
ATOM 663 C C . ASN A 1 82 ? -4.559 3.817 -12.858 1.00 64.31 82 ASN A C 1
ATOM 665 O O . ASN A 1 82 ? -3.630 3.667 -13.644 1.00 64.31 82 ASN A O 1
ATOM 669 N N . ASP A 1 83 ? -5.461 2.856 -12.626 1.00 72.38 83 ASP A N 1
ATOM 670 C CA . ASP A 1 83 ? -5.499 1.502 -13.212 1.00 72.38 83 ASP A CA 1
ATOM 671 C C . ASP A 1 83 ? -4.407 0.534 -12.722 1.00 72.38 83 ASP A C 1
ATOM 673 O O . ASP A 1 83 ? -3.945 -0.361 -13.431 1.00 72.38 83 ASP A O 1
ATOM 677 N N . GLY A 1 84 ? -4.044 0.651 -11.445 1.00 82.50 84 GLY A N 1
ATOM 678 C CA . GLY A 1 84 ? -3.203 -0.334 -10.767 1.00 82.50 84 GLY A CA 1
ATOM 679 C C . GLY A 1 84 ? -1.750 -0.370 -11.217 1.00 82.50 84 GLY A C 1
ATOM 680 O O . GLY A 1 84 ? -1.081 -1.368 -10.952 1.00 82.50 84 GLY A O 1
ATOM 681 N N . GLN A 1 85 ? -1.251 0.690 -11.856 1.00 89.88 85 GLN A N 1
ATOM 682 C CA . GLN A 1 85 ? 0.179 0.851 -12.113 1.00 89.88 85 GLN A CA 1
ATOM 683 C C . GLN A 1 85 ? 0.944 0.976 -10.795 1.00 89.88 85 GLN A C 1
ATOM 685 O O . GLN A 1 85 ? 0.472 1.575 -9.826 1.00 89.88 85 GLN A O 1
ATOM 690 N N . LEU A 1 86 ? 2.138 0.395 -10.755 1.00 91.19 86 LEU A N 1
ATOM 691 C CA . LEU A 1 86 ? 2.962 0.311 -9.561 1.00 91.19 86 LEU A CA 1
ATOM 692 C C . LEU A 1 86 ? 4.340 0.906 -9.820 1.00 91.19 86 LEU A C 1
ATOM 694 O O . LEU A 1 86 ? 5.040 0.546 -10.774 1.00 91.19 86 LEU A O 1
ATOM 698 N N . SER A 1 87 ? 4.776 1.745 -8.882 1.00 90.62 87 SER A N 1
ATOM 699 C CA . SER A 1 87 ? 6.189 2.091 -8.772 1.00 90.62 87 SER A CA 1
ATOM 700 C C . SER A 1 87 ? 7.023 0.839 -8.476 1.00 90.62 87 SER A C 1
ATOM 702 O O . SER A 1 87 ? 6.528 -0.142 -7.911 1.00 90.62 87 SER A O 1
ATOM 704 N N . LYS A 1 88 ? 8.320 0.875 -8.801 1.00 89.69 88 LYS A N 1
ATOM 705 C CA . LYS A 1 88 ? 9.223 -0.264 -8.565 1.00 89.69 88 LYS A CA 1
ATOM 706 C C . LYS A 1 88 ? 9.194 -0.778 -7.117 1.00 89.69 88 LYS A C 1
ATOM 708 O O . LYS A 1 88 ? 9.161 -1.984 -6.910 1.00 89.69 88 LYS A O 1
ATOM 713 N N . GLY A 1 89 ? 9.214 0.121 -6.128 1.00 89.88 89 GLY A N 1
ATOM 714 C CA . GLY A 1 89 ? 9.215 -0.268 -4.710 1.00 89.88 89 GLY A CA 1
ATOM 715 C C . GLY A 1 89 ? 7.936 -1.005 -4.318 1.00 89.88 89 GLY A C 1
ATOM 716 O O . GLY A 1 89 ? 7.996 -2.094 -3.755 1.00 89.88 89 GLY A O 1
ATOM 717 N N . CYS A 1 90 ? 6.790 -0.458 -4.726 1.00 92.56 90 CYS A N 1
ATOM 718 C CA . CYS A 1 90 ? 5.487 -1.079 -4.517 1.00 92.56 90 CYS A CA 1
ATOM 719 C C . CYS A 1 90 ? 5.376 -2.449 -5.191 1.00 92.56 90 CYS A C 1
ATOM 721 O O . CYS A 1 90 ? 4.845 -3.388 -4.600 1.00 92.56 90 CYS A O 1
ATOM 723 N N . PHE A 1 91 ? 5.899 -2.581 -6.413 1.00 93.75 91 PHE A N 1
ATOM 724 C CA . PHE A 1 91 ? 5.935 -3.862 -7.109 1.00 93.75 91 PHE A CA 1
ATOM 725 C C . PHE A 1 91 ? 6.785 -4.891 -6.358 1.00 93.75 91 PHE A C 1
ATOM 727 O O . PHE A 1 91 ? 6.311 -5.995 -6.116 1.00 93.75 91 PHE A O 1
ATOM 734 N N . ASP A 1 92 ? 8.014 -4.539 -5.969 1.00 92.62 92 ASP A N 1
ATOM 735 C CA . ASP A 1 92 ? 8.933 -5.460 -5.287 1.00 92.62 92 ASP A CA 1
ATOM 736 C C . ASP A 1 92 ? 8.355 -5.929 -3.928 1.00 92.62 92 ASP A C 1
ATOM 738 O O . ASP A 1 92 ? 8.463 -7.101 -3.559 1.00 92.62 92 ASP A O 1
ATOM 742 N N . GLU A 1 93 ? 7.693 -5.035 -3.187 1.00 94.50 93 GLU A N 1
ATOM 743 C CA . GLU A 1 93 ? 6.997 -5.355 -1.931 1.00 94.50 93 GLU A CA 1
ATOM 744 C C . GLU A 1 93 ? 5.801 -6.293 -2.147 1.00 94.50 93 GLU A C 1
ATOM 746 O O . GLU A 1 93 ? 5.586 -7.235 -1.375 1.00 94.50 93 GLU A O 1
ATOM 751 N N . LEU A 1 94 ? 5.039 -6.076 -3.219 1.00 94.50 94 LEU A N 1
ATOM 752 C CA . LEU A 1 94 ? 3.896 -6.908 -3.577 1.00 94.50 94 LEU A CA 1
ATOM 753 C C . LEU A 1 94 ? 4.330 -8.286 -4.105 1.00 94.50 94 LEU A C 1
ATOM 755 O O . LEU A 1 94 ? 3.749 -9.297 -3.708 1.00 94.50 94 LEU A O 1
ATOM 759 N N . GLU A 1 95 ? 5.389 -8.352 -4.914 1.00 94.50 95 GLU A N 1
ATOM 760 C CA . GLU A 1 95 ? 6.004 -9.593 -5.408 1.00 94.50 95 GLU A CA 1
ATOM 761 C C . GLU A 1 95 ? 6.500 -10.472 -4.252 1.00 94.50 95 GLU A C 1
ATOM 763 O O . GLU A 1 95 ? 6.237 -11.676 -4.221 1.00 94.50 95 GLU A O 1
ATOM 768 N N . ALA A 1 96 ? 7.124 -9.872 -3.234 1.00 93.19 96 ALA A N 1
ATOM 769 C CA . ALA A 1 96 ? 7.553 -10.589 -2.034 1.00 93.19 96 ALA A CA 1
ATOM 770 C C . ALA A 1 96 ? 6.381 -11.142 -1.193 1.00 93.19 96 ALA A C 1
ATOM 772 O O . ALA A 1 96 ? 6.565 -12.075 -0.403 1.00 93.19 96 ALA A O 1
ATOM 773 N N . SER A 1 97 ? 5.179 -10.581 -1.357 1.00 93.56 97 SER A N 1
ATOM 774 C CA . SER A 1 97 ? 4.005 -10.859 -0.521 1.00 93.56 97 SER A CA 1
ATOM 775 C C . SER A 1 97 ? 2.986 -11.795 -1.182 1.00 93.56 97 SER A C 1
ATOM 777 O O . SER A 1 97 ? 2.339 -12.585 -0.490 1.00 93.56 97 SER A O 1
ATOM 779 N N . ILE A 1 98 ? 2.850 -11.766 -2.513 1.00 91.19 98 ILE A N 1
ATOM 780 C CA . ILE A 1 98 ? 1.756 -12.438 -3.241 1.00 91.19 98 ILE A CA 1
ATOM 781 C C . ILE A 1 98 ? 1.748 -13.961 -3.091 1.00 91.19 98 ILE A C 1
ATOM 783 O O . ILE A 1 98 ? 0.690 -14.584 -3.016 1.00 91.19 98 ILE A O 1
ATOM 787 N N . HIS A 1 99 ? 2.919 -14.578 -2.945 1.00 85.75 99 HIS A N 1
ATOM 788 C CA . HIS A 1 99 ? 3.040 -16.028 -2.781 1.00 85.75 99 HIS A CA 1
ATOM 789 C C . HIS A 1 99 ? 2.855 -16.512 -1.337 1.00 85.75 99 HIS A C 1
ATOM 791 O O . HIS A 1 99 ? 2.841 -17.717 -1.091 1.00 85.75 99 HIS A O 1
ATOM 797 N N . LYS A 1 100 ? 2.693 -15.598 -0.373 1.00 86.81 100 LYS A N 1
ATOM 798 C CA . LYS A 1 100 ? 2.575 -15.921 1.057 1.00 86.81 100 LYS A CA 1
ATOM 799 C C . LYS A 1 100 ? 1.128 -16.072 1.541 1.00 86.81 100 LYS A C 1
ATOM 801 O O . LYS A 1 100 ? 0.906 -16.222 2.740 1.00 86.81 100 LYS A O 1
ATOM 806 N N . GLY A 1 101 ? 0.144 -16.032 0.636 1.00 79.44 101 GLY A N 1
ATOM 807 C CA . GLY A 1 101 ? -1.278 -16.165 0.983 1.00 79.44 101 GLY A CA 1
ATOM 808 C C . GLY A 1 101 ? -1.813 -15.014 1.843 1.00 79.44 101 GLY A C 1
ATOM 809 O O . GLY A 1 101 ? -2.747 -15.213 2.616 1.00 79.44 101 GLY A O 1
ATOM 810 N N . LYS A 1 102 ? -1.186 -13.837 1.743 1.00 83.56 102 LYS A N 1
ATOM 811 C CA . LYS A 1 102 ? -1.555 -12.619 2.473 1.00 83.56 102 LYS A CA 1
ATOM 812 C C . LYS A 1 102 ? -2.751 -11.929 1.828 1.00 83.56 102 LYS A C 1
ATOM 814 O O . LYS A 1 102 ? -3.069 -12.179 0.663 1.00 83.56 102 LYS A O 1
ATOM 819 N N . GLU A 1 103 ? -3.397 -11.034 2.569 1.00 90.69 103 GLU A N 1
ATOM 820 C CA . GLU A 1 103 ? -4.414 -10.172 1.973 1.00 90.69 103 GLU A CA 1
ATOM 821 C C . GLU A 1 103 ? -3.756 -8.973 1.297 1.00 90.69 103 GLU A C 1
ATOM 823 O O . GLU A 1 103 ? -3.032 -8.209 1.933 1.00 90.69 103 GLU A O 1
ATOM 828 N N . LEU A 1 104 ? -4.006 -8.824 -0.001 1.00 94.56 104 LEU A N 1
ATOM 829 C CA . LEU A 1 104 ? -3.387 -7.803 -0.833 1.00 94.56 104 LEU A CA 1
ATOM 830 C C . LEU A 1 104 ? -4.469 -6.916 -1.436 1.00 94.56 104 LEU A C 1
ATOM 832 O O . LEU A 1 104 ? -5.401 -7.404 -2.090 1.00 94.56 104 LEU A O 1
ATOM 836 N N . TYR A 1 105 ? -4.328 -5.613 -1.236 1.00 95.19 105 TYR A N 1
ATOM 837 C CA . TYR A 1 105 ? -5.291 -4.625 -1.688 1.00 95.19 105 TYR A CA 1
ATOM 838 C C . TYR A 1 105 ? -4.592 -3.484 -2.416 1.00 95.19 105 TYR A C 1
ATOM 840 O O . TYR A 1 105 ? -3.538 -3.016 -1.998 1.00 95.19 105 TYR A O 1
ATOM 848 N N . LEU A 1 106 ? -5.208 -3.022 -3.495 1.00 94.88 106 LEU A N 1
ATOM 849 C CA . LEU A 1 106 ? -4.817 -1.830 -4.227 1.00 94.88 106 LEU A CA 1
ATOM 850 C C . LEU A 1 106 ? -5.692 -0.663 -3.756 1.00 94.88 106 LEU A C 1
ATOM 852 O O . LEU A 1 106 ? -6.913 -0.812 -3.639 1.00 94.88 106 LEU A O 1
ATOM 856 N N . LEU A 1 107 ? -5.057 0.475 -3.495 1.00 93.88 107 LEU A N 1
ATOM 857 C CA . LEU A 1 107 ? -5.690 1.743 -3.158 1.00 93.88 107 LEU A CA 1
ATOM 858 C C . LEU A 1 107 ? -5.542 2.714 -4.329 1.00 93.88 107 LEU A C 1
ATOM 860 O O . LEU A 1 107 ? -4.427 2.963 -4.783 1.00 93.88 107 LEU A O 1
ATOM 864 N N . GLU A 1 108 ? -6.652 3.288 -4.783 1.00 90.75 108 GLU A N 1
ATOM 865 C CA . GLU A 1 108 ? -6.664 4.322 -5.825 1.00 90.75 108 GLU A CA 1
ATOM 866 C C . GLU A 1 108 ? -7.544 5.491 -5.382 1.00 90.75 108 GLU A C 1
ATOM 868 O O . GLU A 1 108 ? -8.643 5.285 -4.862 1.00 90.75 108 GLU A O 1
ATOM 873 N N . VAL A 1 109 ? -7.081 6.724 -5.590 1.00 88.25 109 VAL A N 1
ATOM 874 C CA . VAL A 1 109 ? -7.842 7.931 -5.242 1.00 88.25 109 VAL A CA 1
ATOM 875 C C . VAL A 1 109 ? -8.289 8.642 -6.508 1.00 88.25 109 VAL A C 1
ATOM 877 O O . VAL A 1 109 ? -7.470 9.145 -7.272 1.00 88.25 109 VAL A O 1
ATOM 880 N N . HIS A 1 110 ? -9.603 8.733 -6.700 1.00 87.62 110 HIS A N 1
ATOM 881 C CA . HIS A 1 110 ? -10.228 9.454 -7.804 1.00 87.62 110 HIS A CA 1
ATOM 882 C C . HIS A 1 110 ? -11.050 10.623 -7.250 1.00 87.62 110 HIS A C 1
ATOM 884 O O . HIS A 1 110 ? -12.188 10.459 -6.801 1.00 87.62 110 HIS A O 1
ATOM 890 N N . GLY A 1 111 ? -10.472 11.826 -7.265 1.00 87.44 111 GLY A N 1
ATOM 891 C CA . GLY A 1 111 ? -11.084 12.984 -6.610 1.00 87.44 111 GLY A CA 1
ATOM 892 C C . GLY A 1 111 ? -11.162 12.771 -5.096 1.00 87.44 111 GLY A C 1
ATOM 893 O O . GLY A 1 111 ? -10.138 12.549 -4.463 1.00 87.44 111 GLY A O 1
ATOM 894 N N . SER A 1 112 ? -12.368 12.818 -4.523 1.00 89.38 112 SER A N 1
ATOM 895 C CA . SER A 1 112 ? -12.615 12.538 -3.098 1.00 89.38 112 SER A CA 1
ATOM 896 C C . SER A 1 112 ? -12.945 11.070 -2.805 1.00 89.38 112 SER A C 1
ATOM 898 O O . SER A 1 112 ? -13.305 10.737 -1.679 1.00 89.38 112 SER A O 1
ATOM 900 N N . ILE A 1 113 ? -12.872 10.179 -3.798 1.00 91.25 113 ILE A N 1
ATOM 901 C CA . ILE A 1 113 ? -13.254 8.775 -3.631 1.00 91.25 113 ILE A CA 1
ATOM 902 C C . ILE A 1 113 ? -12.003 7.909 -3.525 1.00 91.25 113 ILE A C 1
ATOM 904 O O . ILE A 1 113 ? -11.201 7.853 -4.456 1.00 91.25 113 ILE A O 1
ATOM 908 N N . LEU A 1 114 ? -11.881 7.188 -2.412 1.00 91.94 114 LEU A N 1
ATOM 909 C CA . LEU A 1 114 ? -10.935 6.093 -2.246 1.00 91.94 114 LEU A CA 1
ATOM 910 C C . LEU A 1 114 ? -11.565 4.788 -2.727 1.00 91.94 114 LEU A C 1
ATOM 912 O O . LEU A 1 114 ? -12.595 4.344 -2.213 1.00 91.94 114 LEU A O 1
ATOM 916 N N . HIS A 1 115 ? -10.909 4.152 -3.682 1.00 92.94 115 HIS A N 1
ATOM 917 C CA . HIS A 1 115 ? -11.210 2.819 -4.167 1.00 92.94 115 HIS A CA 1
ATOM 918 C C . HIS A 1 115 ? -10.302 1.808 -3.472 1.00 92.94 115 HIS A C 1
ATOM 920 O O . HIS A 1 115 ? -9.079 1.930 -3.523 1.00 92.94 115 HIS A O 1
ATOM 926 N N . ILE A 1 116 ? -10.899 0.793 -2.847 1.00 93.19 116 ILE A N 1
ATOM 927 C CA . ILE A 1 116 ? -10.184 -0.377 -2.336 1.00 93.19 116 ILE A CA 1
ATOM 928 C C . ILE A 1 116 ? -10.505 -1.551 -3.248 1.00 93.19 116 ILE A C 1
ATOM 930 O O . ILE A 1 116 ? -11.671 -1.922 -3.426 1.00 93.19 116 ILE A O 1
ATOM 934 N N . ARG A 1 117 ? -9.467 -2.156 -3.817 1.00 93.88 117 ARG A N 1
ATOM 935 C CA . ARG A 1 117 ? -9.583 -3.232 -4.801 1.00 93.88 117 ARG A CA 1
ATOM 936 C C . ARG A 1 117 ? -8.786 -4.439 -4.328 1.00 93.88 117 ARG A C 1
ATOM 938 O O . ARG A 1 117 ? -7.676 -4.295 -3.835 1.00 93.88 117 ARG A O 1
ATOM 945 N N . TRP A 1 118 ? -9.339 -5.637 -4.461 1.00 93.75 118 TRP A N 1
ATOM 946 C CA . TRP A 1 118 ? -8.624 -6.871 -4.145 1.00 93.75 118 TRP A CA 1
ATOM 947 C C . TRP A 1 118 ? -7.666 -7.229 -5.282 1.00 93.75 118 TRP A C 1
ATOM 949 O O . TRP A 1 118 ? -8.086 -7.278 -6.441 1.00 93.75 118 TRP A O 1
ATOM 959 N N . ILE A 1 119 ? -6.395 -7.471 -4.959 1.00 94.88 119 ILE A N 1
ATOM 960 C CA . ILE A 1 119 ? -5.362 -7.826 -5.939 1.0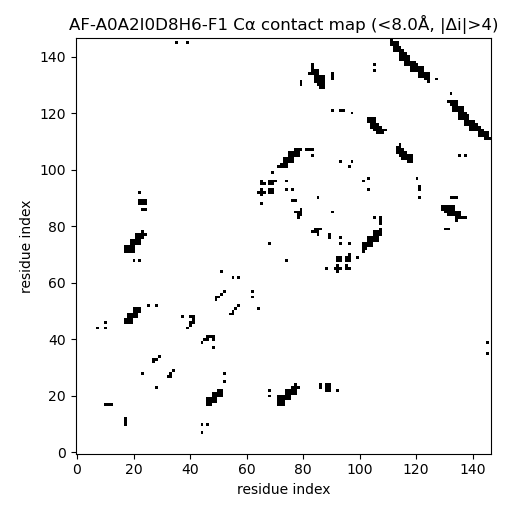0 94.88 119 ILE A CA 1
ATOM 961 C C . ILE A 1 119 ? -5.383 -9.336 -6.175 1.00 94.88 119 ILE A C 1
ATOM 963 O O . ILE A 1 119 ? -5.349 -10.128 -5.236 1.00 94.88 119 ILE A O 1
ATOM 967 N N . SER A 1 120 ? -5.411 -9.720 -7.449 1.00 91.62 120 SER A N 1
ATOM 968 C CA . SER A 1 120 ? -5.461 -11.119 -7.891 1.00 91.62 120 SER A CA 1
ATOM 969 C C . SER A 1 120 ? -4.190 -11.580 -8.602 1.00 91.62 120 SER A C 1
ATOM 971 O O . SER A 1 120 ? -3.841 -12.755 -8.521 1.00 91.62 120 SER A O 1
ATOM 973 N N . ASN A 1 121 ? -3.500 -10.665 -9.285 1.00 93.38 121 ASN A N 1
ATOM 974 C CA . ASN A 1 121 ? -2.245 -10.935 -9.974 1.00 93.38 121 ASN A CA 1
ATOM 975 C C . ASN A 1 121 ? -1.396 -9.666 -10.055 1.00 93.38 121 ASN A C 1
ATOM 977 O O . ASN A 1 121 ? -1.931 -8.558 -9.958 1.00 93.38 121 ASN A O 1
ATOM 981 N N . ILE A 1 122 ? -0.101 -9.843 -10.296 1.00 93.81 122 ILE A N 1
ATOM 982 C CA . ILE A 1 122 ? 0.812 -8.768 -10.674 1.00 93.81 122 ILE A CA 1
ATOM 983 C C . ILE A 1 122 ? 1.594 -9.166 -11.913 1.00 93.81 122 ILE A C 1
ATOM 985 O O . ILE A 1 122 ? 1.930 -10.334 -12.102 1.00 93.81 122 ILE A O 1
ATOM 989 N N . ASP A 1 123 ? 1.922 -8.174 -12.723 1.00 93.06 123 ASP A N 1
ATOM 990 C CA . ASP A 1 123 ? 2.653 -8.364 -13.959 1.00 93.06 123 ASP A CA 1
ATOM 991 C C . ASP A 1 123 ? 3.683 -7.250 -14.107 1.00 93.06 123 ASP A C 1
ATOM 993 O O . ASP A 1 123 ? 3.406 -6.068 -13.901 1.00 93.06 123 ASP A O 1
ATOM 997 N N . LYS A 1 124 ? 4.906 -7.642 -14.445 1.00 91.69 124 LYS A N 1
ATOM 998 C CA . LYS A 1 124 ? 6.011 -6.714 -14.659 1.00 91.69 124 LYS A CA 1
ATOM 999 C C . LYS A 1 124 ? 5.965 -6.174 -16.086 1.00 91.69 124 LYS A C 1
ATOM 1001 O O . LYS A 1 124 ? 5.797 -6.950 -17.032 1.00 91.69 124 LYS A O 1
ATOM 1006 N N . ASN A 1 125 ? 6.167 -4.871 -16.261 1.00 87.62 125 ASN A N 1
ATOM 1007 C CA . ASN A 1 125 ? 6.225 -4.274 -17.592 1.00 87.62 125 ASN A CA 1
ATOM 1008 C C . ASN A 1 125 ? 7.495 -4.706 -18.333 1.00 87.62 125 ASN A C 1
ATOM 1010 O O . ASN A 1 125 ? 8.539 -4.965 -17.732 1.00 87.62 125 ASN A O 1
ATOM 1014 N N . LYS A 1 126 ? 7.399 -4.807 -19.663 1.00 77.00 126 LYS A N 1
ATOM 1015 C CA . LYS A 1 126 ? 8.530 -5.196 -20.523 1.00 77.00 126 LYS A CA 1
ATOM 1016 C C . LYS A 1 126 ? 9.504 -4.043 -20.762 1.00 77.00 126 LYS A C 1
ATOM 1018 O O . LYS A 1 126 ? 10.703 -4.288 -20.866 1.00 77.00 126 LYS A O 1
ATOM 1023 N N . ASP A 1 127 ? 8.979 -2.821 -20.814 1.00 70.12 127 ASP A N 1
ATOM 1024 C CA . ASP A 1 127 ? 9.728 -1.591 -21.048 1.00 70.12 127 ASP A CA 1
ATOM 1025 C C . ASP A 1 127 ? 9.730 -0.779 -19.747 1.00 70.12 127 ASP A C 1
ATOM 1027 O O . ASP A 1 127 ? 8.694 -0.288 -19.310 1.00 70.12 127 ASP A O 1
ATOM 1031 N N . PHE A 1 128 ? 10.879 -0.727 -19.070 1.00 64.19 128 PHE A N 1
ATOM 1032 C CA . PHE A 1 128 ? 10.983 -0.196 -17.709 1.00 64.19 128 PHE A CA 1
ATOM 1033 C C . PHE A 1 128 ? 11.016 1.336 -17.669 1.00 64.19 128 PHE A C 1
ATOM 1035 O O . PHE A 1 128 ? 11.957 1.941 -18.184 1.00 64.19 128 PHE A O 1
ATOM 1042 N N . ASP A 1 129 ? 10.081 1.937 -16.932 1.00 65.88 129 ASP A N 1
ATOM 1043 C CA . ASP A 1 129 ? 10.234 3.260 -16.316 1.00 65.88 129 ASP A CA 1
ATOM 1044 C C . ASP A 1 129 ? 10.098 3.107 -14.787 1.00 65.88 129 ASP A C 1
ATOM 1046 O O . ASP A 1 129 ? 9.377 2.240 -14.295 1.00 65.88 129 ASP A O 1
ATOM 1050 N N . PHE A 1 130 ? 10.811 3.921 -14.007 1.00 60.62 130 PHE A N 1
ATOM 1051 C CA . PHE A 1 130 ? 10.783 3.889 -12.539 1.00 60.62 130 PHE A CA 1
ATOM 1052 C C . PHE A 1 130 ? 9.375 4.086 -11.957 1.00 60.62 130 PHE A C 1
ATOM 1054 O O . PHE A 1 130 ? 9.101 3.617 -10.847 1.00 60.62 130 PHE A O 1
ATOM 1061 N N . PHE A 1 131 ? 8.508 4.768 -12.706 1.00 62.50 131 PHE A N 1
ATOM 1062 C CA . PHE A 1 131 ? 7.139 5.102 -12.31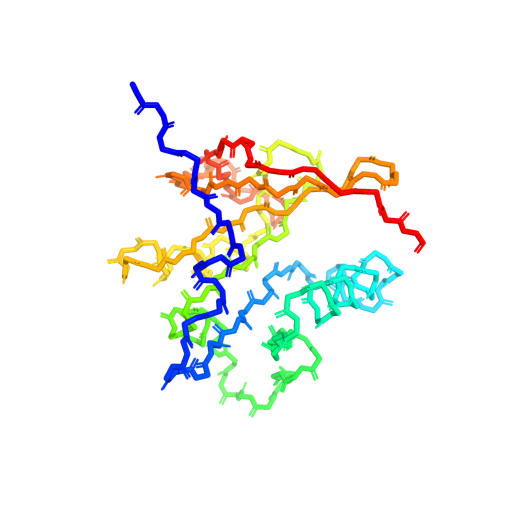8 1.00 62.50 131 PHE A CA 1
ATOM 1063 C C . PHE A 1 131 ? 6.080 4.153 -12.892 1.00 62.50 131 PHE A C 1
ATOM 1065 O O . PHE A 1 131 ? 4.955 4.161 -12.408 1.00 62.50 131 PHE A O 1
ATOM 1072 N N . ASP A 1 132 ? 6.448 3.309 -13.858 1.00 75.25 132 ASP A N 1
ATOM 1073 C CA . ASP A 1 132 ? 5.570 2.317 -14.487 1.00 75.25 132 ASP A CA 1
ATOM 1074 C C . ASP A 1 132 ? 6.327 0.987 -14.608 1.00 75.25 132 ASP A C 1
ATOM 1076 O O . ASP A 1 132 ? 6.721 0.529 -15.685 1.00 75.25 132 ASP A O 1
ATOM 1080 N N . TYR A 1 133 ? 6.633 0.395 -13.452 1.00 87.25 133 TYR A N 1
ATOM 1081 C CA . TYR A 1 133 ? 7.471 -0.803 -13.378 1.00 87.25 133 TYR A CA 1
ATOM 1082 C C . TYR A 1 133 ? 6.664 -2.089 -13.592 1.00 87.25 133 TYR A C 1
ATOM 1084 O O . TYR A 1 133 ? 7.172 -3.084 -14.118 1.00 87.25 133 TYR A O 1
ATOM 1092 N N . GLY A 1 134 ? 5.395 -2.069 -13.200 1.00 90.88 134 GLY A N 1
ATOM 1093 C CA . GLY A 1 134 ? 4.449 -3.154 -13.394 1.00 90.88 134 GLY A CA 1
ATOM 1094 C C . GLY A 1 134 ? 3.042 -2.721 -13.014 1.00 90.88 134 GLY A C 1
ATOM 1095 O O . GLY A 1 134 ? 2.817 -1.570 -12.644 1.00 90.88 134 GLY A O 1
ATOM 1096 N N . TYR A 1 135 ? 2.102 -3.653 -13.075 1.00 92.25 135 TYR A N 1
ATOM 1097 C CA . TYR A 1 135 ? 0.704 -3.398 -12.754 1.00 92.25 135 TYR A CA 1
ATOM 1098 C C . TYR A 1 135 ? 0.093 -4.531 -11.928 1.00 92.25 135 TYR A C 1
ATOM 1100 O O . TYR A 1 135 ? 0.516 -5.688 -12.002 1.00 92.25 135 TYR A O 1
ATOM 1108 N N . ALA A 1 136 ? -0.921 -4.191 -11.134 1.00 93.50 136 ALA A N 1
ATOM 1109 C CA . ALA A 1 136 ? -1.727 -5.127 -10.364 1.00 93.50 136 ALA A CA 1
ATOM 1110 C C . ALA A 1 136 ? -3.092 -5.342 -11.025 1.00 93.50 136 ALA A C 1
ATOM 1112 O O . ALA A 1 136 ? -3.914 -4.428 -11.124 1.00 93.50 136 ALA A O 1
ATOM 1113 N N . THR A 1 137 ? -3.393 -6.588 -11.390 1.00 93.44 137 THR A N 1
ATOM 1114 C CA . THR A 1 137 ? -4.751 -6.970 -11.787 1.00 93.44 137 THR A CA 1
ATOM 1115 C C . THR A 1 137 ? -5.625 -7.062 -10.542 1.00 93.44 137 THR A C 1
ATOM 1117 O O . THR A 1 137 ? -5.396 -7.903 -9.664 1.00 93.44 137 THR A O 1
ATOM 1120 N N . SER A 1 138 ? -6.656 -6.222 -10.470 1.00 93.88 138 SER A N 1
ATOM 1121 C CA . SER A 1 138 ? -7.490 -6.087 -9.277 1.00 93.88 138 SER A CA 1
ATOM 1122 C C . SER A 1 138 ? -8.982 -5.944 -9.581 1.00 93.88 138 SER A C 1
ATOM 1124 O O . SER A 1 138 ? -9.385 -5.413 -10.619 1.00 93.88 138 SER A O 1
ATOM 1126 N N . ALA A 1 139 ? -9.810 -6.383 -8.634 1.00 92.50 139 ALA A N 1
ATOM 1127 C CA . ALA A 1 139 ? -11.262 -6.244 -8.673 1.00 92.50 139 ALA A CA 1
ATOM 1128 C C . ALA A 1 139 ? -11.741 -5.284 -7.579 1.00 92.50 139 ALA A C 1
ATOM 1130 O O . ALA A 1 139 ? -11.305 -5.378 -6.433 1.00 92.50 139 ALA A O 1
ATOM 1131 N N . GLU A 1 140 ? -12.652 -4.375 -7.925 1.00 92.12 140 GLU A N 1
ATOM 1132 C CA . GLU A 1 140 ? -13.245 -3.435 -6.970 1.00 92.12 140 GLU A CA 1
ATOM 1133 C C . GLU A 1 140 ? -13.921 -4.176 -5.809 1.00 92.12 140 GLU A C 1
ATOM 1135 O O . GLU A 1 140 ? -14.773 -5.040 -6.025 1.00 92.12 140 GLU A O 1
ATOM 1140 N N . LEU A 1 141 ? -13.544 -3.814 -4.580 1.00 91.12 141 LEU A N 1
ATOM 1141 C CA . LEU A 1 141 ? -14.125 -4.365 -3.361 1.00 91.12 141 LEU A CA 1
ATOM 1142 C C . LEU A 1 141 ? -15.076 -3.363 -2.702 1.00 91.12 141 LEU A C 1
ATOM 1144 O O . LEU A 1 141 ? -16.215 -3.709 -2.392 1.00 91.12 141 LEU A O 1
ATOM 1148 N N . LYS A 1 142 ? -14.616 -2.128 -2.465 1.00 91.94 142 LYS A N 1
ATOM 1149 C CA . LYS A 1 142 ? -15.389 -1.094 -1.760 1.00 91.94 142 LYS A CA 1
ATOM 1150 C C . LYS A 1 142 ? -14.888 0.305 -2.124 1.00 91.94 142 LYS A C 1
ATOM 1152 O O . LYS A 1 142 ? -13.714 0.484 -2.432 1.00 91.94 142 LYS A O 1
ATOM 1157 N N . LYS A 1 143 ? -15.784 1.290 -2.042 1.00 92.38 143 LYS A N 1
ATOM 1158 C CA . LYS A 1 143 ? -15.483 2.716 -2.226 1.00 92.38 143 LYS A CA 1
ATOM 1159 C C . LYS A 1 143 ? -15.802 3.482 -0.957 1.00 92.38 143 LYS A C 1
ATOM 1161 O O . LYS A 1 143 ? -16.792 3.170 -0.292 1.00 92.38 143 LYS A O 1
ATOM 1166 N N . PHE A 1 144 ? -15.006 4.499 -0.677 1.00 90.81 144 PHE A N 1
ATOM 1167 C CA . PHE A 1 144 ? -15.185 5.387 0.460 1.00 90.81 144 PHE A CA 1
ATOM 1168 C C . PHE A 1 144 ? -15.050 6.833 0.012 1.00 90.81 144 PHE A C 1
ATOM 1170 O O . PHE A 1 144 ? -14.219 7.152 -0.833 1.00 90.81 144 PHE A O 1
ATOM 1177 N N . GLU A 1 145 ? -15.869 7.703 0.586 1.00 90.12 145 GLU A N 1
ATOM 1178 C CA . GLU A 1 145 ? -15.702 9.141 0.436 1.00 90.12 145 GLU A CA 1
ATOM 1179 C C . GLU A 1 145 ? -14.734 9.629 1.514 1.00 90.12 145 GLU A C 1
ATOM 1181 O O . GLU A 1 145 ? -14.980 9.455 2.711 1.00 90.12 145 GLU A O 1
ATOM 1186 N N . LEU A 1 146 ? -13.618 10.196 1.070 1.00 84.06 146 LEU A N 1
ATOM 1187 C CA . LEU A 1 146 ? -12.622 10.843 1.907 1.00 84.06 146 LEU A CA 1
ATOM 1188 C C . LEU A 1 146 ? -13.195 12.197 2.358 1.00 84.06 146 LEU A C 1
ATOM 1190 O O . LEU A 1 146 ? -13.587 13.008 1.516 1.00 84.06 146 LEU A O 1
ATOM 1194 N N . LYS A 1 147 ? -13.314 12.398 3.675 1.00 74.94 147 LYS A N 1
ATOM 1195 C CA . LYS A 1 147 ? -13.905 13.595 4.299 1.00 74.94 147 LYS A CA 1
ATOM 1196 C C . LYS A 1 147 ? -12.847 14.552 4.817 1.00 74.94 147 LYS A C 1
ATOM 1198 O O . LYS A 1 147 ? -11.815 14.051 5.311 1.00 74.94 147 LYS A O 1
#

Foldseek 3Di:
DDPLPDPLVLLCDPPDQAEEEEADDPVCPPDPVVVLVCCCCCPVNVHDYDYCCPRVNVVDVVDPLLVVLQVGQEYEYEAPPDQFFHAPRSQSNCVSRVVVPHFYWYWYDDPQKIWTWGFDDKDADPDDDRRRGTGTDTGTNDMDGRD

Sequence (147 aa):
MCTNLNLESRLYSQDKTIVVYFSHSKSTYGTENEKLILDFLKNEFKIEVICPNNDLGDLMYPPNYAHVASEADVLFVWGEYNDGQLSKGCFDELEASIHKGKELYLLEVHGSILHIRWISNIDKNKDFDFFDYGYATSAELKKFELK